Protein AF-A0A7K2XFD5-F1 (afdb_monomer_lite)

Sequence (105 aa):
LATRAWRFGGAAALAVLEEEWEPDAEALARAGARLAEAWEDDERPVLRRAGGARWTAVGAEAQVRLGEDGRWWPYLKSAGRWAPAGPADRDPAAALATALAVDVC

Foldseek 3Di:
DVVVLCVAANPNSVVVVDDDDADDPVVVVVVVVLLVVLDDPVPRFDWDDPHGQKTDGPPAQWIWGQDPVQWIFIWGQDPNDTDGQDDTHNRNNVSRVSNVVSVPD

Radius of gyration: 13.34 Å; chains: 1; bounding box: 35×38×29 Å

Structure (mmCIF, N/CA/C/O backbone):
data_AF-A0A7K2XFD5-F1
#
_entry.id   AF-A0A7K2XFD5-F1
#
loop_
_atom_site.group_PDB
_atom_site.id
_atom_site.type_symbol
_atom_site.label_atom_id
_atom_site.label_alt_id
_atom_site.label_comp_id
_atom_site.label_asym_id
_atom_site.label_entity_id
_atom_site.label_seq_id
_atom_site.pdbx_PDB_ins_code
_atom_site.Cartn_x
_atom_site.Cartn_y
_atom_site.Cartn_z
_atom_site.occupancy
_atom_site.B_iso_or_equiv
_atom_site.auth_seq_id
_atom_site.auth_comp_id
_atom_site.auth_asym_id
_atom_site.auth_atom_id
_atom_site.pdbx_PDB_model_num
ATOM 1 N N . LEU A 1 1 ? -5.850 -14.799 13.463 1.00 49.34 1 LEU A N 1
ATOM 2 C CA . LEU A 1 1 ? -5.238 -13.852 12.496 1.00 49.34 1 LEU A CA 1
ATOM 3 C C . LEU A 1 1 ? -4.633 -14.562 11.280 1.00 49.34 1 LEU A C 1
ATOM 5 O O . LEU A 1 1 ? -4.865 -14.091 10.179 1.00 49.34 1 LEU A O 1
ATOM 9 N N . ALA A 1 2 ? -4.004 -15.736 11.434 1.00 37.88 2 ALA A N 1
ATOM 10 C CA . ALA A 1 2 ? -3.505 -16.551 10.312 1.00 37.88 2 ALA A CA 1
ATOM 11 C C . ALA A 1 2 ? -4.598 -17.121 9.370 1.00 37.88 2 ALA A C 1
ATOM 13 O O . ALA A 1 2 ? -4.365 -17.327 8.185 1.00 37.88 2 ALA A O 1
ATOM 14 N N . THR A 1 3 ? -5.824 -17.336 9.857 1.00 40.94 3 THR A N 1
ATOM 15 C CA . THR A 1 3 ? -6.862 -18.063 9.097 1.00 40.94 3 THR A CA 1
ATOM 16 C C . THR A 1 3 ? -7.574 -17.233 8.018 1.00 40.94 3 THR A C 1
ATOM 18 O O . THR A 1 3 ? -8.088 -17.803 7.060 1.00 40.94 3 THR A O 1
ATOM 21 N N . ARG A 1 4 ? -7.610 -15.892 8.118 1.00 42.47 4 ARG A N 1
ATOM 22 C CA . ARG A 1 4 ? -8.243 -15.046 7.079 1.00 42.47 4 ARG A CA 1
ATOM 23 C C . ARG A 1 4 ? -7.345 -14.844 5.854 1.00 42.47 4 ARG A C 1
ATOM 25 O O . ARG A 1 4 ? -7.869 -14.766 4.750 1.00 42.47 4 ARG A O 1
ATOM 32 N N . ALA A 1 5 ? -6.023 -14.857 6.037 1.00 39.03 5 ALA A N 1
ATOM 33 C CA . ALA A 1 5 ? -5.049 -14.804 4.943 1.00 39.03 5 ALA A CA 1
ATOM 34 C C . ALA A 1 5 ? -5.134 -16.042 4.026 1.00 39.03 5 ALA A C 1
ATOM 36 O O . ALA A 1 5 ? -4.964 -15.946 2.813 1.00 39.03 5 ALA A O 1
ATOM 37 N N . TRP A 1 6 ? -5.501 -17.197 4.591 1.00 46.03 6 TRP A N 1
ATOM 38 C CA . TRP A 1 6 ? -5.611 -18.462 3.860 1.00 46.03 6 TRP A CA 1
ATOM 39 C C . TRP A 1 6 ? -6.760 -18.509 2.844 1.00 46.03 6 TRP A C 1
ATOM 41 O O . TRP A 1 6 ? -6.667 -19.227 1.854 1.00 46.03 6 TRP A O 1
ATOM 51 N N . ARG A 1 7 ? -7.836 -17.735 3.047 1.00 45.91 7 ARG A N 1
ATOM 52 C CA . ARG A 1 7 ? -8.991 -17.754 2.132 1.00 45.91 7 ARG A CA 1
ATOM 53 C C . ARG A 1 7 ? -8.812 -16.921 0.862 1.00 45.91 7 ARG A C 1
ATOM 55 O O . ARG A 1 7 ? -9.600 -17.110 -0.056 1.00 45.91 7 ARG A O 1
ATOM 62 N N . PHE A 1 8 ? -7.801 -16.052 0.787 1.00 43.81 8 PHE A N 1
ATOM 63 C CA . PHE A 1 8 ? -7.636 -15.133 -0.348 1.00 43.81 8 PHE A CA 1
ATOM 64 C C . PHE A 1 8 ? -6.309 -15.242 -1.107 1.00 43.81 8 PHE A C 1
ATOM 66 O O . PHE A 1 8 ? -6.209 -14.634 -2.166 1.00 43.81 8 PHE A O 1
ATOM 73 N N . GLY A 1 9 ? -5.305 -15.998 -0.639 1.00 46.28 9 GLY A N 1
ATOM 74 C CA . GLY A 1 9 ? -3.995 -15.912 -1.303 1.00 46.28 9 GLY A CA 1
ATOM 75 C C . GLY A 1 9 ? -3.027 -17.084 -1.208 1.00 46.28 9 GLY A C 1
ATOM 76 O O . GLY A 1 9 ? -1.901 -16.918 -1.665 1.00 46.28 9 GLY A O 1
ATOM 77 N N . GLY A 1 10 ? -3.411 -18.250 -0.671 1.00 52.44 10 GLY A N 1
ATOM 78 C CA . GLY A 1 10 ? -2.546 -19.443 -0.683 1.00 52.44 10 GLY A CA 1
ATOM 79 C C . GLY A 1 10 ? -1.084 -19.156 -0.287 1.00 52.44 10 GLY A C 1
ATOM 80 O O . GLY A 1 10 ? -0.820 -18.308 0.561 1.00 52.44 10 GLY A O 1
ATOM 81 N N . ALA A 1 11 ? -0.122 -19.830 -0.921 1.00 47.56 11 ALA A N 1
ATOM 82 C CA . ALA A 1 11 ? 1.310 -19.671 -0.634 1.00 47.56 11 ALA A CA 1
ATOM 83 C C . ALA A 1 11 ? 1.860 -18.248 -0.886 1.00 47.56 11 ALA A C 1
ATOM 85 O O . ALA A 1 11 ? 2.810 -17.838 -0.226 1.00 47.56 11 ALA A O 1
ATOM 86 N N . ALA A 1 12 ? 1.234 -17.463 -1.772 1.00 49.34 12 ALA A N 1
ATOM 87 C CA . ALA A 1 12 ? 1.635 -16.079 -2.042 1.00 49.34 12 ALA A CA 1
ATOM 88 C C . ALA A 1 12 ? 1.324 -15.136 -0.865 1.00 49.34 12 ALA A C 1
ATOM 90 O O . ALA A 1 12 ? 2.039 -14.164 -0.641 1.00 49.34 12 ALA A O 1
ATOM 91 N N . ALA A 1 13 ? 0.306 -15.453 -0.059 1.00 41.38 13 ALA A N 1
ATOM 92 C CA . ALA A 1 13 ? -0.002 -14.705 1.159 1.00 41.38 13 ALA A CA 1
ATOM 93 C C . ALA A 1 13 ? 1.019 -14.946 2.289 1.00 41.38 13 ALA A C 1
ATOM 95 O O . ALA A 1 13 ? 1.081 -14.147 3.223 1.00 41.38 13 ALA A O 1
ATOM 96 N N . LEU A 1 14 ? 1.811 -16.025 2.215 1.00 45.84 14 LEU A N 1
ATOM 97 C CA . LEU A 1 14 ? 2.835 -16.346 3.213 1.00 45.84 14 LEU A CA 1
ATOM 98 C C . LEU A 1 14 ? 4.136 -15.561 2.978 1.00 45.84 14 LEU A C 1
ATOM 100 O O . LEU A 1 14 ? 4.744 -15.110 3.940 1.00 45.84 14 LEU A O 1
ATOM 104 N N . ALA A 1 15 ? 4.502 -15.304 1.717 1.00 49.62 15 ALA A N 1
ATOM 105 C CA . ALA A 1 15 ? 5.684 -14.505 1.364 1.00 49.62 15 ALA A CA 1
ATOM 106 C C . ALA A 1 15 ? 5.574 -13.027 1.790 1.00 49.62 15 ALA A C 1
ATOM 108 O O . ALA A 1 15 ? 6.572 -12.334 1.929 1.00 49.62 15 ALA A O 1
ATOM 109 N N . VAL A 1 16 ? 4.355 -12.536 2.037 1.00 49.22 16 VAL A N 1
ATOM 110 C CA . VAL A 1 16 ? 4.108 -11.155 2.491 1.00 49.22 16 VAL A CA 1
ATOM 111 C C . VAL A 1 16 ? 4.167 -11.029 4.025 1.00 49.22 16 VAL A C 1
ATOM 113 O O . VAL A 1 16 ? 4.144 -9.916 4.559 1.00 49.22 16 VAL A O 1
ATOM 116 N N . LEU A 1 17 ? 4.240 -12.148 4.757 1.00 44.75 17 LEU A N 1
ATOM 117 C CA . LEU A 1 17 ? 4.128 -12.174 6.219 1.00 44.75 17 LEU A CA 1
ATOM 118 C C . LEU A 1 17 ? 5.468 -12.297 6.959 1.00 44.75 17 LEU A C 1
ATOM 120 O O . LEU A 1 17 ? 5.506 -11.975 8.144 1.00 44.75 17 LEU A O 1
ATOM 124 N N . GLU A 1 18 ? 6.557 -12.655 6.281 1.00 43.88 18 GLU A N 1
ATOM 125 C CA . GLU A 1 18 ? 7.894 -12.746 6.878 1.00 43.88 18 GLU A CA 1
ATOM 126 C C . GLU A 1 18 ? 8.887 -11.867 6.102 1.00 43.88 18 GLU A C 1
ATOM 128 O O . GLU A 1 18 ? 9.366 -12.218 5.037 1.00 43.88 18 GLU A O 1
ATOM 133 N N . GLU A 1 19 ? 9.106 -10.678 6.669 1.00 46.12 19 GLU A N 1
ATOM 134 C CA . GLU A 1 19 ? 10.326 -9.863 6.611 1.00 46.12 19 GLU A CA 1
ATOM 135 C C . GLU A 1 19 ? 10.913 -9.436 5.242 1.00 46.12 19 GLU A C 1
ATOM 137 O O . GLU A 1 19 ? 11.576 -10.166 4.525 1.00 46.12 19 GLU A O 1
ATOM 142 N N . GLU A 1 20 ? 10.771 -8.126 4.996 1.00 47.31 20 GLU A N 1
ATOM 143 C CA . GLU A 1 20 ? 11.835 -7.278 4.434 1.00 47.31 20 GLU A CA 1
ATOM 144 C C . GLU A 1 20 ? 12.244 -7.492 2.965 1.00 47.31 20 GLU A C 1
ATOM 146 O O . GLU A 1 20 ? 13.406 -7.694 2.635 1.00 47.31 20 GLU A O 1
ATOM 151 N N . TRP A 1 21 ? 11.302 -7.295 2.037 1.00 53.66 21 TRP A N 1
ATOM 152 C CA . TRP A 1 21 ? 11.681 -6.934 0.669 1.00 53.66 21 TRP A CA 1
ATOM 153 C C . TRP A 1 21 ? 12.189 -5.479 0.617 1.00 53.66 21 TRP A C 1
ATOM 155 O O . TRP A 1 21 ? 11.408 -4.525 0.764 1.00 53.66 21 TRP A O 1
ATOM 165 N N . GLU A 1 22 ? 13.499 -5.309 0.422 1.00 55.75 22 GLU A N 1
ATOM 166 C CA . GLU A 1 22 ? 14.143 -4.040 0.067 1.00 55.75 22 GLU A CA 1
ATOM 167 C C . GLU A 1 22 ? 14.237 -3.915 -1.465 1.00 55.75 22 GLU A C 1
ATOM 169 O O . GLU A 1 22 ? 15.149 -4.470 -2.072 1.00 55.75 22 GLU A O 1
ATOM 174 N N . PRO A 1 23 ? 13.303 -3.209 -2.130 1.00 59.72 23 PRO A N 1
ATOM 175 C CA . PRO A 1 23 ? 13.394 -2.975 -3.568 1.00 59.72 23 PRO A CA 1
ATOM 176 C C . PRO A 1 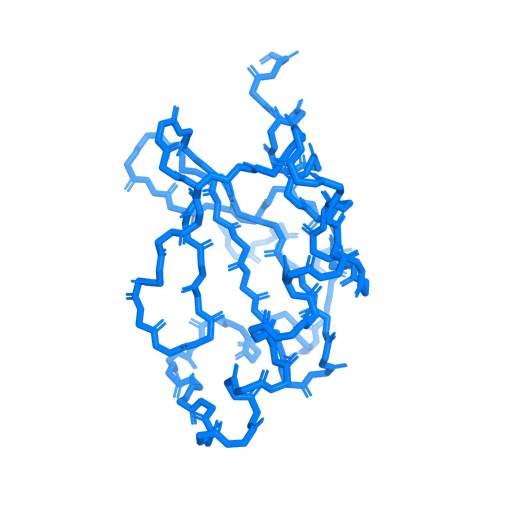23 ? 14.646 -2.168 -3.931 1.00 59.72 23 PRO A C 1
ATOM 178 O O . PRO A 1 23 ? 14.923 -1.136 -3.311 1.00 59.72 23 PRO A O 1
ATOM 181 N N . ASP A 1 24 ? 15.328 -2.572 -5.005 1.00 62.72 24 ASP A N 1
ATOM 182 C CA . ASP A 1 24 ? 16.423 -1.805 -5.602 1.00 62.72 24 ASP A CA 1
ATOM 183 C C . ASP A 1 24 ? 15.979 -0.388 -6.002 1.00 62.72 24 ASP A C 1
ATOM 185 O O . ASP A 1 24 ? 14.804 -0.122 -6.283 1.00 62.72 24 ASP A O 1
ATOM 189 N N . ALA A 1 25 ? 16.937 0.539 -6.093 1.00 64.69 25 ALA A N 1
ATOM 190 C CA . ALA A 1 25 ? 16.677 1.944 -6.420 1.00 64.69 25 ALA A CA 1
ATOM 191 C C . ALA A 1 25 ? 15.870 2.131 -7.721 1.00 64.69 25 ALA A C 1
ATOM 193 O O . ALA A 1 25 ? 15.035 3.030 -7.809 1.00 64.69 25 ALA A O 1
ATOM 194 N N . GLU A 1 26 ? 16.064 1.257 -8.710 1.00 67.25 26 GLU A N 1
ATOM 195 C CA . GLU A 1 26 ? 15.314 1.281 -9.967 1.00 67.25 26 GLU A CA 1
ATOM 196 C C . GLU A 1 26 ? 13.850 0.844 -9.785 1.00 67.25 26 GLU A C 1
ATOM 198 O O . GLU A 1 26 ? 12.936 1.458 -10.339 1.00 67.25 26 GLU A O 1
ATOM 203 N N . ALA A 1 27 ? 13.600 -0.177 -8.960 1.00 68.69 27 ALA A N 1
ATOM 204 C CA . ALA A 1 27 ? 12.248 -0.601 -8.608 1.00 68.69 27 ALA A CA 1
ATOM 205 C C . ALA A 1 27 ? 11.522 0.490 -7.807 1.00 68.69 27 ALA A C 1
ATOM 207 O O . ALA A 1 27 ? 10.344 0.753 -8.051 1.00 68.69 27 ALA A O 1
ATOM 208 N N . LEU A 1 28 ? 12.239 1.188 -6.922 1.00 69.69 28 LEU A N 1
ATOM 209 C CA . LEU A 1 28 ? 11.724 2.355 -6.205 1.00 69.69 28 LEU A CA 1
ATOM 210 C C . LEU A 1 28 ? 11.410 3.528 -7.133 1.00 69.69 28 LEU A C 1
ATOM 212 O O . LEU A 1 28 ? 10.368 4.160 -6.962 1.00 69.69 28 LEU A O 1
ATOM 216 N N . ALA A 1 29 ? 12.267 3.812 -8.115 1.00 73.88 29 ALA A N 1
ATOM 217 C CA . ALA A 1 29 ? 12.029 4.864 -9.099 1.00 73.88 29 ALA A CA 1
ATOM 218 C C . ALA A 1 29 ? 10.791 4.557 -9.955 1.00 73.88 29 ALA A C 1
ATOM 220 O O . ALA A 1 29 ? 9.923 5.418 -10.108 1.00 73.88 29 ALA A O 1
ATOM 221 N N . ARG A 1 30 ? 10.649 3.311 -10.432 1.00 75.81 30 ARG A N 1
ATOM 222 C CA . ARG A 1 30 ? 9.448 2.858 -11.154 1.00 75.81 30 ARG A CA 1
ATOM 223 C C . ARG A 1 30 ? 8.193 2.945 -10.292 1.00 75.81 30 ARG A C 1
ATOM 225 O O . ARG A 1 30 ? 7.163 3.413 -10.765 1.00 75.81 30 ARG A O 1
ATOM 232 N N . ALA A 1 31 ? 8.274 2.533 -9.029 1.00 78.19 31 ALA A N 1
ATOM 233 C CA . ALA A 1 31 ? 7.157 2.642 -8.097 1.00 78.19 31 ALA A CA 1
ATOM 234 C C . ALA A 1 31 ? 6.783 4.109 -7.829 1.00 78.19 31 ALA A C 1
ATOM 236 O O . ALA A 1 31 ? 5.603 4.445 -7.803 1.00 78.19 31 ALA A O 1
ATOM 237 N N . GLY A 1 32 ? 7.775 4.993 -7.688 1.00 77.62 32 GLY A N 1
ATOM 238 C CA . GLY A 1 32 ? 7.572 6.433 -7.541 1.00 77.62 32 GLY A CA 1
ATOM 239 C C . GLY A 1 32 ? 6.897 7.067 -8.758 1.00 77.62 32 GLY A C 1
ATOM 240 O O . GLY A 1 32 ? 5.966 7.849 -8.581 1.00 77.62 32 GLY A O 1
ATOM 241 N N . ALA A 1 33 ? 7.308 6.686 -9.972 1.00 81.56 33 ALA A N 1
ATOM 242 C CA . ALA A 1 33 ? 6.661 7.112 -11.213 1.00 81.56 33 ALA A CA 1
ATOM 243 C C . ALA A 1 33 ? 5.212 6.609 -11.288 1.00 81.56 33 ALA A C 1
ATOM 245 O O . ALA A 1 33 ? 4.297 7.400 -11.488 1.00 81.56 33 ALA A O 1
ATOM 246 N N . ARG A 1 34 ? 4.981 5.323 -10.991 1.00 82.38 34 ARG A N 1
ATOM 247 C CA . ARG A 1 34 ? 3.636 4.730 -10.940 1.00 82.38 34 ARG A CA 1
ATOM 248 C C . ARG A 1 34 ? 2.719 5.454 -9.950 1.00 82.38 34 ARG A C 1
ATOM 250 O O . ARG A 1 34 ? 1.552 5.669 -10.238 1.00 82.38 34 ARG A O 1
ATOM 257 N N . LEU A 1 35 ? 3.253 5.843 -8.792 1.00 81.25 35 LEU A N 1
ATOM 258 C CA . LEU A 1 35 ? 2.534 6.629 -7.788 1.00 81.25 35 LEU A CA 1
ATOM 259 C C . LEU A 1 35 ? 2.290 8.079 -8.209 1.00 81.25 35 LEU A C 1
ATOM 261 O O . LEU A 1 35 ? 1.393 8.710 -7.661 1.00 81.25 35 LEU A O 1
ATOM 265 N N . ALA A 1 36 ? 3.117 8.638 -9.091 1.00 78.50 36 ALA A N 1
ATOM 266 C CA . ALA A 1 36 ? 2.898 9.965 -9.653 1.00 78.50 36 ALA A CA 1
ATOM 267 C C . ALA A 1 36 ? 1.842 9.946 -10.762 1.00 78.50 36 ALA A C 1
ATOM 269 O O . ALA A 1 36 ? 1.092 10.900 -10.877 1.00 78.50 36 ALA A O 1
ATOM 270 N N . GLU A 1 37 ? 1.752 8.854 -11.519 1.00 83.25 37 GLU A N 1
ATOM 271 C CA . GLU A 1 37 ? 0.767 8.669 -12.593 1.00 83.25 37 GLU A CA 1
ATOM 272 C C . GLU A 1 37 ? -0.624 8.255 -12.098 1.00 83.25 37 GLU A C 1
ATOM 274 O O . GLU A 1 37 ? -1.592 8.345 -12.845 1.00 83.25 37 GLU A O 1
ATOM 279 N N . ALA A 1 38 ? -0.732 7.746 -10.871 1.00 82.06 38 ALA A N 1
ATOM 280 C CA . ALA A 1 38 ? -1.976 7.162 -10.376 1.00 82.06 38 ALA A CA 1
ATOM 281 C C . ALA A 1 38 ? -3.036 8.186 -9.939 1.00 82.06 38 ALA A C 1
ATOM 283 O O . ALA A 1 38 ? -4.188 7.813 -9.744 1.00 82.06 38 ALA A O 1
ATOM 284 N N . TRP A 1 39 ? -2.666 9.458 -9.789 1.00 81.94 39 TRP A N 1
ATOM 285 C CA . TRP A 1 39 ? -3.596 10.542 -9.474 1.00 81.94 39 TRP A CA 1
ATOM 286 C C . TRP A 1 39 ? -3.289 11.754 -10.345 1.00 81.94 39 TRP A C 1
ATOM 288 O O . TRP A 1 39 ? -2.120 12.042 -10.603 1.00 81.94 39 TRP A O 1
ATOM 298 N N . GLU A 1 40 ? -4.326 12.494 -10.733 1.00 71.00 40 GLU A N 1
ATOM 299 C CA . GLU A 1 40 ? -4.156 13.871 -11.196 1.00 71.00 40 GLU A CA 1
ATOM 300 C C . GLU A 1 40 ? -3.723 14.754 -10.008 1.00 71.00 40 GLU A C 1
ATOM 302 O O . GLU A 1 40 ? -4.054 14.460 -8.854 1.00 71.00 40 GLU A O 1
ATOM 307 N N . ASP A 1 41 ? -2.939 15.808 -10.264 1.00 63.12 41 ASP A N 1
ATOM 308 C CA . ASP A 1 41 ? -2.234 16.571 -9.217 1.00 63.12 41 ASP A CA 1
ATOM 309 C C . ASP A 1 41 ? -3.162 17.134 -8.117 1.00 63.12 41 ASP A C 1
ATOM 311 O O . ASP A 1 41 ? -2.739 17.246 -6.965 1.00 63.12 41 ASP A O 1
ATOM 315 N N . ASP A 1 42 ? -4.428 17.420 -8.436 1.00 62.94 42 ASP A N 1
ATOM 316 C CA . ASP A 1 42 ? -5.429 17.944 -7.492 1.00 62.94 42 ASP A CA 1
ATOM 317 C C . ASP A 1 42 ? -6.090 16.873 -6.596 1.00 62.94 42 ASP A C 1
ATOM 319 O O . ASP A 1 42 ? -6.643 17.203 -5.546 1.00 62.94 42 ASP A O 1
ATOM 323 N N . GLU A 1 43 ? -6.011 15.585 -6.948 1.00 68.12 43 GLU A N 1
ATOM 324 C CA . GLU A 1 43 ? -6.622 14.481 -6.182 1.00 68.12 43 GLU A CA 1
ATOM 325 C C . GLU A 1 43 ? -5.588 13.622 -5.442 1.00 68.12 43 GLU A C 1
ATOM 327 O O . GLU A 1 43 ? -5.933 12.664 -4.740 1.00 68.12 43 GLU A O 1
ATOM 332 N N . ARG A 1 44 ? -4.300 13.951 -5.585 1.00 70.69 44 ARG A N 1
ATOM 333 C CA . ARG A 1 44 ? -3.211 13.120 -5.086 1.00 70.69 44 ARG A CA 1
ATOM 334 C C . ARG A 1 44 ? -3.059 13.217 -3.563 1.00 70.69 44 ARG A C 1
ATOM 336 O O . ARG A 1 44 ? -2.666 14.263 -3.039 1.00 70.69 44 ARG A O 1
ATOM 343 N N . PRO A 1 45 ? -3.234 12.109 -2.821 1.00 77.38 45 PRO A N 1
ATOM 344 C CA . PRO A 1 45 ? -2.921 12.091 -1.405 1.00 77.38 45 PRO A CA 1
ATOM 345 C C . PRO A 1 45 ? -1.409 12.197 -1.192 1.00 77.38 45 PRO A C 1
ATOM 347 O O . PRO A 1 45 ? -0.598 11.625 -1.927 1.00 77.38 45 PRO A O 1
ATOM 350 N N . VAL A 1 46 ? -1.011 12.895 -0.130 1.00 81.88 46 VAL A N 1
ATOM 351 C CA . VAL A 1 46 ? 0.401 12.994 0.249 1.00 81.88 46 VAL A CA 1
ATOM 352 C C . VAL A 1 46 ? 0.861 11.633 0.766 1.00 81.88 46 VAL A C 1
ATOM 354 O O . VAL A 1 46 ? 0.470 11.205 1.848 1.00 81.88 46 VAL A O 1
ATOM 357 N N . LEU A 1 47 ? 1.712 10.943 0.008 1.00 84.19 47 LEU A N 1
ATOM 358 C CA . LEU A 1 47 ? 2.251 9.639 0.389 1.00 84.19 47 LEU A CA 1
ATOM 359 C C . LEU A 1 47 ? 3.661 9.783 0.960 1.00 84.19 47 LEU A C 1
ATOM 361 O O . LEU A 1 47 ? 4.595 10.200 0.275 1.00 84.19 47 LEU A O 1
ATOM 365 N N . ARG A 1 48 ? 3.839 9.376 2.217 1.00 82.81 48 ARG A N 1
ATOM 366 C CA . ARG A 1 48 ? 5.149 9.291 2.862 1.00 82.81 48 ARG A CA 1
ATOM 367 C C . ARG A 1 48 ? 5.679 7.869 2.774 1.00 82.81 48 ARG A C 1
ATOM 369 O O . ARG A 1 48 ? 5.053 6.923 3.252 1.00 82.81 48 ARG A O 1
ATOM 376 N N . ARG A 1 49 ? 6.881 7.719 2.221 1.00 80.38 49 ARG A N 1
ATOM 377 C CA . ARG A 1 49 ? 7.587 6.437 2.227 1.00 80.38 49 ARG A CA 1
ATOM 378 C C . ARG A 1 49 ? 7.956 6.058 3.665 1.00 80.38 49 ARG A C 1
ATOM 380 O O . ARG A 1 49 ? 8.582 6.846 4.372 1.00 80.38 49 ARG A O 1
ATOM 387 N N . ALA A 1 50 ? 7.565 4.857 4.081 1.00 72.50 50 ALA A N 1
ATOM 388 C CA . ALA A 1 50 ? 7.784 4.340 5.436 1.00 72.50 50 ALA A CA 1
ATOM 389 C C . ALA A 1 50 ? 8.959 3.340 5.527 1.00 72.50 50 ALA A C 1
ATOM 391 O O . ALA A 1 50 ? 9.176 2.751 6.580 1.00 72.50 50 ALA A O 1
ATOM 392 N N . GLY A 1 51 ? 9.707 3.155 4.432 1.00 69.19 51 GLY A N 1
ATOM 393 C CA . GLY A 1 51 ? 10.807 2.189 4.304 1.00 69.19 51 GLY A CA 1
ATOM 394 C C . GLY A 1 51 ? 10.458 1.028 3.366 1.00 69.19 51 GLY A C 1
ATOM 395 O O . GLY A 1 51 ? 9.286 0.673 3.224 1.00 69.19 51 GLY A O 1
ATOM 396 N N . GLY A 1 52 ? 11.467 0.474 2.685 1.00 75.50 52 GLY A N 1
ATOM 397 C CA . GLY A 1 52 ? 11.288 -0.577 1.677 1.00 75.50 52 GLY A CA 1
ATOM 398 C C . GLY A 1 52 ? 10.281 -0.181 0.589 1.00 75.50 52 GLY A C 1
ATOM 399 O O . GLY A 1 52 ? 10.308 0.953 0.092 1.00 75.50 52 GLY A O 1
ATOM 400 N N . ALA A 1 53 ? 9.379 -1.108 0.275 1.00 82.19 53 ALA A N 1
ATOM 401 C CA . ALA A 1 53 ? 8.280 -0.983 -0.679 1.00 82.19 53 ALA A CA 1
ATOM 402 C C . ALA A 1 53 ? 6.948 -0.517 -0.048 1.00 82.19 53 ALA A C 1
ATOM 404 O O . ALA A 1 53 ? 5.877 -1.016 -0.398 1.00 82.19 53 ALA A O 1
ATOM 405 N N . ARG A 1 54 ? 6.990 0.392 0.937 1.00 84.62 54 ARG A N 1
ATOM 406 C CA . ARG A 1 54 ? 5.806 0.813 1.712 1.00 84.62 54 ARG A CA 1
ATOM 407 C C . ARG A 1 54 ? 5.582 2.323 1.631 1.00 84.62 54 ARG A C 1
ATOM 409 O O . ARG A 1 54 ? 6.489 3.108 1.928 1.00 84.62 54 ARG A O 1
ATOM 416 N N . TRP A 1 55 ? 4.350 2.723 1.322 1.00 89.38 55 TRP A N 1
ATOM 417 C CA . TRP A 1 55 ? 3.920 4.121 1.232 1.00 89.38 55 TRP A CA 1
ATOM 418 C C . TRP A 1 55 ? 2.666 4.351 2.066 1.00 89.38 55 TRP A C 1
ATOM 420 O O . TRP A 1 55 ? 1.638 3.719 1.847 1.00 89.38 55 TRP A O 1
ATOM 430 N N . THR A 1 56 ? 2.754 5.258 3.031 1.00 89.00 56 THR A N 1
ATOM 431 C CA . THR A 1 56 ? 1.657 5.603 3.939 1.00 89.00 56 THR A CA 1
ATOM 432 C C . THR A 1 56 ? 1.017 6.914 3.503 1.00 89.00 56 THR A C 1
ATOM 434 O O . THR A 1 56 ? 1.734 7.889 3.278 1.00 89.00 56 THR A O 1
ATOM 437 N N . ALA A 1 57 ? -0.311 6.961 3.432 1.00 88.38 57 ALA A N 1
ATOM 438 C CA . ALA A 1 57 ? -1.048 8.201 3.221 1.00 88.38 57 ALA A CA 1
ATOM 439 C C . ALA A 1 57 ? -0.954 9.087 4.467 1.00 88.38 57 ALA A C 1
ATOM 441 O O . ALA A 1 57 ? -1.289 8.683 5.577 1.00 88.38 57 ALA A O 1
ATOM 442 N N . VAL A 1 58 ? -0.444 10.301 4.300 1.00 84.25 58 VAL A N 1
ATOM 443 C CA . VAL A 1 58 ? -0.364 11.296 5.368 1.00 84.25 58 VAL A CA 1
ATOM 444 C C . VAL A 1 58 ? -1.765 11.846 5.610 1.00 84.25 58 VAL A C 1
ATOM 446 O O . VAL A 1 58 ? -2.435 12.270 4.677 1.00 84.25 58 VAL A O 1
ATOM 449 N N . GLY A 1 59 ? -2.202 11.840 6.870 1.00 82.38 59 GLY A N 1
ATOM 450 C CA . GLY A 1 59 ? -3.547 12.281 7.249 1.00 82.38 59 GLY A CA 1
ATOM 451 C C . GLY A 1 59 ? -4.621 11.194 7.157 1.00 82.38 59 GLY A C 1
ATOM 452 O O . GLY A 1 59 ? -5.755 11.456 7.538 1.00 82.38 59 GLY A O 1
ATOM 453 N N . ALA A 1 60 ? -4.265 9.979 6.732 1.00 82.12 60 ALA A N 1
ATOM 454 C CA . ALA A 1 60 ? -5.147 8.819 6.769 1.00 82.12 60 ALA A CA 1
ATOM 455 C C . ALA A 1 60 ? -4.454 7.626 7.437 1.00 82.12 60 ALA A C 1
ATOM 457 O O . ALA A 1 60 ? -3.235 7.469 7.377 1.00 82.12 60 ALA A O 1
ATOM 458 N N . GLU A 1 61 ? -5.231 6.731 8.038 1.00 87.19 61 GLU A N 1
ATOM 459 C CA . GLU A 1 61 ? -4.721 5.477 8.599 1.00 87.19 61 GLU A CA 1
ATOM 460 C C . GLU A 1 61 ? -4.506 4.398 7.516 1.00 87.19 61 GLU A C 1
ATOM 462 O O . GLU A 1 61 ? -4.606 3.208 7.789 1.00 87.19 61 GLU A O 1
ATOM 467 N N . ALA A 1 62 ? -4.165 4.794 6.284 1.00 88.56 62 ALA A N 1
ATOM 468 C CA . ALA A 1 62 ? -4.034 3.914 5.122 1.00 88.56 62 ALA A CA 1
ATOM 469 C C . ALA A 1 62 ? -2.593 3.844 4.583 1.00 88.56 62 ALA A C 1
ATOM 471 O O . ALA A 1 62 ? -1.833 4.816 4.597 1.00 88.56 62 ALA A O 1
ATOM 472 N N . GLN A 1 63 ? -2.206 2.671 4.091 1.00 89.50 63 GLN A N 1
ATOM 473 C CA . GLN A 1 63 ? -0.888 2.375 3.538 1.00 89.50 63 GLN A CA 1
ATOM 474 C C . GLN A 1 63 ? -1.033 1.458 2.327 1.00 89.50 63 GLN A C 1
ATOM 476 O O . GLN A 1 63 ? -1.805 0.508 2.350 1.00 89.50 63 GLN A O 1
ATOM 481 N N . VAL A 1 64 ? -0.239 1.696 1.290 1.00 89.81 64 VAL A N 1
ATOM 482 C CA . VAL A 1 64 ? -0.079 0.775 0.164 1.00 89.81 64 VAL A CA 1
ATOM 483 C C . VAL A 1 6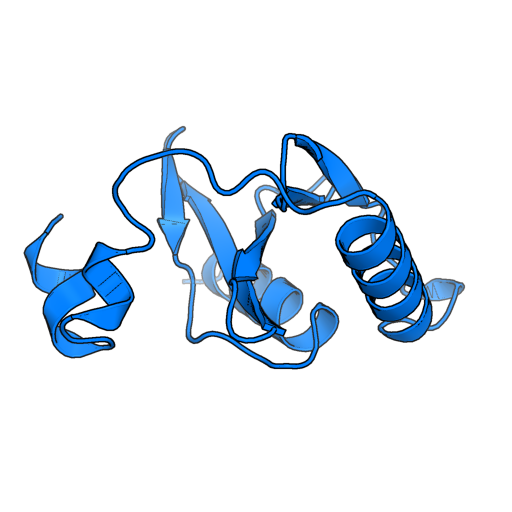4 ? 1.322 0.178 0.173 1.00 89.81 64 VAL A C 1
ATOM 485 O O . VAL A 1 64 ? 2.306 0.843 0.520 1.00 89.81 64 VAL A O 1
ATOM 488 N N . ARG A 1 65 ? 1.419 -1.105 -0.170 1.00 89.69 65 ARG A N 1
ATOM 489 C CA . ARG A 1 65 ? 2.692 -1.830 -0.249 1.00 89.69 65 ARG A CA 1
ATOM 490 C C . ARG A 1 65 ? 2.858 -2.436 -1.628 1.00 89.69 65 ARG A C 1
ATOM 492 O O . ARG A 1 65 ? 1.946 -3.105 -2.095 1.00 89.69 65 ARG A O 1
ATOM 499 N N . LEU A 1 66 ? 4.005 -2.225 -2.257 1.00 85.56 66 LEU A N 1
ATOM 500 C CA . LEU A 1 66 ? 4.324 -2.880 -3.521 1.00 85.56 66 LEU A CA 1
ATOM 501 C C . LEU A 1 66 ? 4.852 -4.290 -3.227 1.00 85.56 66 LEU A C 1
ATOM 503 O O . LEU A 1 66 ? 5.795 -4.450 -2.453 1.00 85.56 66 LEU A O 1
ATOM 507 N N . GLY A 1 67 ? 4.216 -5.295 -3.818 1.00 82.50 67 GLY A N 1
ATOM 508 C CA . GLY A 1 67 ? 4.703 -6.667 -3.853 1.00 82.50 67 GLY A CA 1
ATO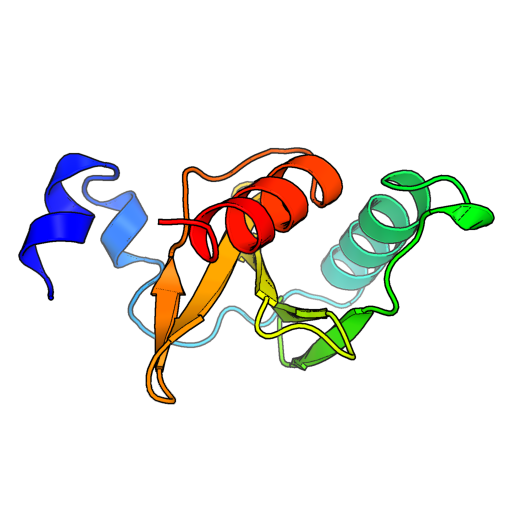M 509 C C . GLY A 1 67 ? 5.698 -6.879 -4.992 1.00 82.50 67 GLY A C 1
ATOM 510 O O . GLY A 1 67 ? 5.730 -6.124 -5.966 1.00 82.50 67 GLY A O 1
ATOM 511 N N . GLU A 1 68 ? 6.488 -7.944 -4.891 1.00 75.38 68 GLU A N 1
ATOM 512 C CA . GLU A 1 68 ? 7.438 -8.364 -5.934 1.00 75.38 68 GLU A CA 1
ATOM 513 C C . GLU A 1 68 ? 6.752 -8.686 -7.272 1.00 75.38 68 GLU A C 1
ATOM 515 O O . GLU A 1 68 ? 7.358 -8.598 -8.337 1.00 75.38 68 GLU A O 1
ATOM 520 N N . ASP A 1 69 ? 5.458 -9.004 -7.228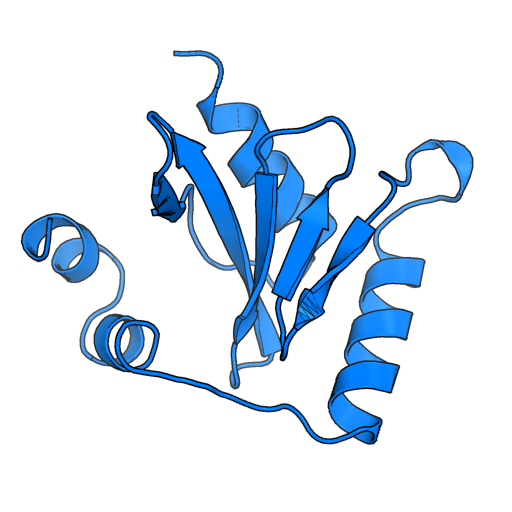 1.00 77.00 69 ASP A N 1
ATOM 521 C CA . ASP A 1 69 ? 4.598 -9.228 -8.389 1.00 77.00 69 ASP A CA 1
ATOM 522 C C . ASP A 1 69 ? 4.176 -7.933 -9.108 1.00 77.00 69 ASP A C 1
ATOM 524 O O . ASP A 1 69 ? 3.424 -7.977 -10.088 1.00 77.00 69 ASP A O 1
ATOM 528 N N . GLY A 1 70 ? 4.635 -6.775 -8.624 1.00 79.50 70 GLY A N 1
ATOM 529 C CA . GLY A 1 70 ? 4.268 -5.463 -9.144 1.00 79.50 70 GLY A CA 1
ATOM 530 C C . GLY A 1 70 ? 2.852 -5.030 -8.762 1.00 79.50 70 GLY A C 1
ATOM 531 O O . GLY A 1 70 ? 2.333 -4.078 -9.354 1.00 79.50 70 GLY A O 1
ATOM 532 N N . ARG A 1 71 ? 2.205 -5.720 -7.813 1.00 86.38 71 ARG A N 1
ATOM 533 C CA . ARG A 1 71 ? 0.880 -5.349 -7.306 1.00 86.38 71 ARG A CA 1
ATOM 534 C C . ARG A 1 71 ? 0.977 -4.540 -6.022 1.00 86.38 71 ARG A C 1
ATOM 536 O O . ARG A 1 71 ? 1.880 -4.701 -5.209 1.00 86.38 71 ARG A O 1
ATOM 543 N N . TRP A 1 72 ? -0.006 -3.682 -5.833 1.00 89.31 72 TRP A N 1
ATOM 544 C CA . TRP A 1 72 ? -0.191 -2.800 -4.702 1.00 89.31 72 TRP A CA 1
ATOM 545 C C . TRP A 1 72 ? -1.194 -3.401 -3.736 1.00 89.31 72 TRP A C 1
ATOM 547 O O . TRP A 1 72 ? -2.372 -3.568 -4.043 1.00 89.31 72 TRP A O 1
ATOM 557 N N . TRP A 1 73 ? -0.709 -3.714 -2.547 1.00 88.50 73 TRP A N 1
ATOM 558 C CA . TRP A 1 73 ? -1.497 -4.262 -1.464 1.00 88.50 73 TRP A CA 1
ATOM 559 C C . TRP A 1 73 ? -2.019 -3.143 -0.567 1.00 88.50 73 TRP A C 1
ATOM 561 O O . TRP A 1 73 ? -1.210 -2.379 -0.025 1.00 88.50 73 TRP A O 1
ATOM 571 N N . PRO A 1 74 ? -3.341 -3.054 -0.372 1.00 91.44 74 PRO A N 1
ATOM 572 C CA . PRO A 1 74 ? -3.940 -2.066 0.505 1.00 91.44 74 PRO A CA 1
ATOM 573 C C . PRO A 1 74 ? -3.896 -2.515 1.963 1.00 91.44 74 PRO A C 1
ATOM 575 O O . PRO A 1 74 ? -4.275 -3.638 2.301 1.00 91.44 74 PRO A O 1
ATOM 578 N N . TYR A 1 75 ? -3.4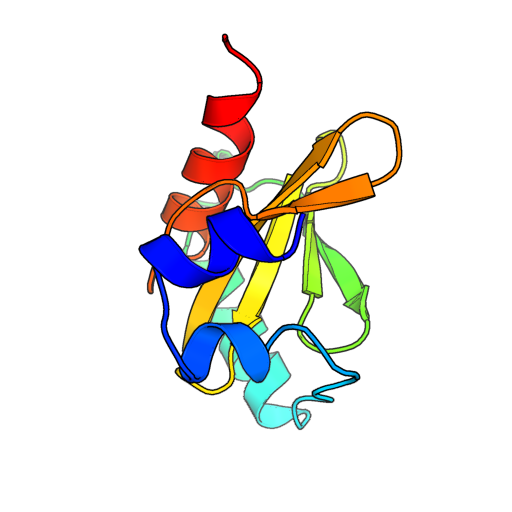64 -1.622 2.843 1.00 88.25 75 TYR A N 1
ATOM 579 C CA . TYR A 1 75 ? -3.410 -1.818 4.286 1.00 88.25 75 TYR A CA 1
ATOM 580 C C . TYR A 1 75 ? -4.089 -0.655 5.002 1.00 88.25 75 TYR A C 1
ATOM 582 O O . TYR A 1 75 ? -3.874 0.506 4.663 1.00 88.25 75 TYR A O 1
ATOM 590 N N . LEU A 1 76 ? -4.851 -0.974 6.042 1.00 89.06 76 LEU A N 1
ATOM 591 C CA . LEU A 1 76 ? -5.444 -0.007 6.959 1.00 89.06 76 LEU A CA 1
ATOM 592 C C . LEU A 1 76 ? -4.900 -0.270 8.363 1.00 89.06 76 LEU A C 1
ATOM 594 O O . LEU A 1 76 ? -4.718 -1.423 8.775 1.00 89.06 76 LEU A O 1
ATOM 598 N N . LYS A 1 77 ? -4.599 0.793 9.097 1.00 84.00 77 LYS A N 1
ATOM 599 C CA . LYS A 1 77 ? -4.222 0.720 10.499 1.00 84.00 77 LYS A CA 1
ATOM 600 C C . LYS A 1 77 ? -5.497 0.749 11.326 1.00 84.00 77 LYS A C 1
ATOM 602 O O . LYS A 1 77 ? -6.200 1.741 11.350 1.00 84.00 77 LYS A O 1
ATOM 607 N N . SER A 1 78 ? -5.771 -0.347 12.022 1.00 79.31 78 SER A N 1
ATOM 608 C CA . SER A 1 78 ? -6.889 -0.458 12.957 1.00 79.31 78 SER A CA 1
ATOM 609 C C . SER A 1 78 ? -6.356 -0.900 14.314 1.00 79.31 78 SER A C 1
ATOM 611 O O . SER A 1 78 ? -5.523 -1.809 14.402 1.00 79.31 78 SER A O 1
ATOM 613 N N . ALA A 1 79 ? -6.770 -0.214 15.383 1.00 77.75 79 ALA A N 1
ATOM 614 C CA . ALA A 1 79 ? -6.317 -0.471 16.755 1.00 77.75 79 ALA A CA 1
ATOM 615 C C . ALA A 1 79 ? -4.777 -0.558 16.896 1.00 77.75 79 ALA A C 1
ATOM 617 O O . ALA A 1 79 ? -4.235 -1.421 17.590 1.00 77.75 79 ALA A O 1
ATOM 618 N N . GLY A 1 80 ? -4.049 0.315 16.190 1.00 80.00 80 GLY A N 1
ATOM 619 C CA . GLY A 1 80 ? -2.583 0.361 16.230 1.00 80.00 80 GLY A CA 1
ATOM 620 C C . GLY A 1 80 ? -1.868 -0.714 15.402 1.00 80.00 80 GLY A C 1
ATOM 621 O O . GLY A 1 80 ? -0.638 -0.757 15.417 1.00 80.00 80 GLY A O 1
ATOM 622 N N . ARG A 1 81 ? -2.594 -1.559 14.660 1.00 81.38 81 ARG A N 1
ATOM 623 C CA . ARG A 1 81 ? -2.028 -2.635 13.832 1.00 81.38 81 ARG A CA 1
ATOM 624 C C . ARG A 1 81 ? -2.409 -2.459 12.367 1.00 81.38 81 ARG A C 1
ATOM 626 O O . ARG A 1 81 ? -3.552 -2.162 12.054 1.00 81.38 81 ARG A O 1
ATOM 633 N N . TRP A 1 82 ? -1.453 -2.685 11.470 1.00 84.88 82 TRP A N 1
ATOM 634 C CA . TRP A 1 82 ? -1.705 -2.705 10.029 1.00 84.88 82 TRP A CA 1
ATOM 635 C C . TRP A 1 82 ? -2.318 -4.043 9.623 1.00 84.88 82 TRP A C 1
ATOM 637 O O . TRP A 1 82 ? -1.705 -5.091 9.840 1.00 84.88 82 TRP A O 1
ATOM 647 N N . ALA A 1 83 ? -3.499 -4.006 9.018 1.00 82.38 83 ALA A N 1
ATOM 648 C CA . ALA A 1 83 ? -4.174 -5.167 8.459 1.00 82.38 83 ALA A CA 1
ATOM 649 C C . ALA A 1 83 ? -4.407 -4.963 6.954 1.00 82.38 83 ALA A C 1
ATOM 651 O O . ALA A 1 83 ? -4.678 -3.835 6.538 1.00 82.38 83 ALA A O 1
ATOM 652 N N . PRO A 1 84 ? -4.296 -6.021 6.131 1.00 85.94 84 PRO A N 1
ATOM 653 C CA . PRO A 1 84 ? -4.664 -5.934 4.727 1.00 85.94 84 PRO A CA 1
ATOM 654 C C . PRO A 1 84 ? -6.154 -5.604 4.622 1.00 85.94 84 PRO A C 1
ATOM 656 O O . PRO A 1 84 ? -6.992 -6.258 5.248 1.00 85.94 84 PRO A O 1
ATOM 659 N N . ALA A 1 85 ? -6.458 -4.569 3.853 1.00 83.75 85 ALA A N 1
ATOM 660 C CA . ALA A 1 85 ? -7.785 -3.979 3.750 1.00 83.75 85 ALA A CA 1
ATOM 661 C C . ALA A 1 85 ? -8.561 -4.492 2.520 1.00 83.75 85 ALA A C 1
ATOM 663 O O . ALA A 1 85 ? -9.768 -4.317 2.418 1.00 83.75 85 ALA A O 1
ATOM 664 N N . GLY A 1 86 ? -7.892 -5.183 1.596 1.00 83.88 86 GLY A N 1
ATOM 665 C CA . GLY A 1 86 ? -8.510 -5.667 0.366 1.00 83.88 86 GLY A CA 1
ATOM 666 C C . GLY A 1 86 ? -7.547 -6.433 -0.542 1.00 83.88 86 GLY A C 1
ATOM 667 O O . GLY A 1 86 ? -6.412 -6.714 -0.139 1.00 83.88 86 GLY A O 1
ATOM 668 N N . PRO A 1 87 ? -8.003 -6.812 -1.750 1.00 84.06 87 PRO A N 1
ATOM 669 C CA . PRO A 1 87 ? -7.167 -7.480 -2.740 1.00 84.06 87 PRO A CA 1
ATOM 670 C C . PRO A 1 87 ? -6.064 -6.554 -3.267 1.00 84.06 87 PRO A C 1
ATOM 672 O O . PRO A 1 87 ? -6.184 -5.332 -3.223 1.00 84.06 87 PRO A O 1
ATOM 675 N N . ALA A 1 88 ? -4.996 -7.152 -3.793 1.00 85.06 88 ALA A N 1
ATOM 676 C CA . ALA A 1 88 ? -3.929 -6.411 -4.450 1.00 85.06 88 ALA A CA 1
ATOM 677 C C . ALA A 1 88 ? -4.359 -5.920 -5.835 1.00 85.06 88 ALA A C 1
ATOM 679 O O . ALA A 1 88 ? -4.841 -6.713 -6.653 1.00 85.06 88 ALA A O 1
ATOM 680 N N . ASP A 1 89 ? -4.094 -4.653 -6.128 1.00 86.88 89 ASP A N 1
ATOM 681 C CA . ASP A 1 89 ? -4.391 -4.035 -7.420 1.00 86.88 89 ASP A CA 1
ATOM 682 C C . ASP A 1 89 ? -3.103 -3.673 -8.175 1.00 86.88 89 ASP A C 1
ATOM 684 O O . ASP A 1 89 ? -2.031 -3.573 -7.593 1.00 86.88 89 ASP A O 1
ATOM 688 N N . ARG A 1 90 ? -3.158 -3.503 -9.493 1.00 86.25 90 ARG A N 1
ATOM 689 C CA . ARG A 1 90 ? -2.037 -2.950 -10.274 1.00 86.25 90 ARG A CA 1
ATOM 690 C C . ARG A 1 90 ? -1.990 -1.425 -10.219 1.00 86.25 90 ARG A C 1
ATOM 692 O O . ARG A 1 90 ? -0.955 -0.842 -10.558 1.00 86.25 90 ARG A O 1
ATOM 699 N N . ASP A 1 91 ? -3.099 -0.803 -9.842 1.00 86.31 91 ASP A N 1
ATOM 700 C CA . ASP A 1 91 ? -3.211 0.631 -9.640 1.00 86.31 91 ASP A CA 1
ATOM 701 C C . ASP A 1 91 ? -3.094 0.972 -8.140 1.00 86.31 91 ASP A C 1
ATOM 703 O O . ASP A 1 91 ? -3.920 0.525 -7.334 1.00 86.31 91 ASP A O 1
ATOM 707 N N . PRO A 1 92 ? -2.075 1.751 -7.727 1.00 87.62 92 PRO A N 1
ATOM 708 C CA . PRO A 1 92 ? -1.952 2.164 -6.336 1.00 87.62 92 PRO A CA 1
ATOM 709 C C . PRO A 1 92 ? -3.103 3.062 -5.866 1.00 87.62 92 PRO A C 1
ATOM 711 O O . PRO A 1 92 ? -3.396 3.044 -4.668 1.00 87.62 92 PRO A O 1
ATOM 714 N N . ALA A 1 93 ? -3.769 3.808 -6.756 1.00 86.88 93 ALA A N 1
ATOM 715 C CA . ALA A 1 93 ? -4.931 4.615 -6.395 1.00 86.88 93 ALA A CA 1
ATOM 716 C C . ALA A 1 93 ? -6.133 3.744 -6.042 1.00 86.88 93 ALA A C 1
ATOM 718 O O . ALA A 1 93 ? -6.713 3.911 -4.968 1.00 86.88 93 ALA A O 1
ATOM 719 N N . ALA A 1 94 ? -6.436 2.750 -6.878 1.00 87.38 94 ALA A N 1
ATOM 720 C CA . ALA A 1 94 ? -7.486 1.771 -6.604 1.00 87.38 94 ALA A CA 1
ATOM 721 C C . ALA A 1 94 ? -7.214 0.976 -5.315 1.00 87.38 94 ALA A C 1
ATOM 723 O O . ALA A 1 94 ? -8.115 0.782 -4.489 1.00 87.38 94 ALA A O 1
ATOM 724 N N . ALA A 1 95 ? -5.959 0.568 -5.092 1.00 89.62 95 ALA A N 1
ATOM 725 C CA . ALA A 1 95 ? -5.563 -0.081 -3.847 1.00 89.62 95 ALA A CA 1
ATOM 726 C C . ALA A 1 95 ? -5.787 0.855 -2.643 1.00 89.62 95 ALA A C 1
ATOM 728 O O . ALA A 1 95 ? -6.468 0.487 -1.685 1.00 89.62 95 ALA A O 1
ATOM 729 N N . LEU A 1 96 ? -5.284 2.091 -2.683 1.00 86.81 96 LEU A N 1
ATOM 730 C CA . LEU A 1 96 ? -5.447 3.020 -1.563 1.00 86.81 96 LEU A CA 1
ATOM 731 C C . LEU A 1 96 ? -6.923 3.349 -1.293 1.00 86.81 96 LEU A C 1
ATOM 733 O O . LEU A 1 96 ? -7.336 3.345 -0.134 1.00 86.81 96 LEU A O 1
ATOM 737 N N . ALA A 1 97 ? -7.725 3.567 -2.336 1.00 86.69 97 ALA A N 1
ATOM 738 C CA . ALA A 1 97 ? -9.165 3.779 -2.213 1.00 86.69 97 ALA A CA 1
ATOM 739 C C . ALA A 1 97 ? -9.851 2.584 -1.540 1.00 86.69 97 ALA A C 1
ATOM 741 O O . ALA A 1 97 ? -10.686 2.769 -0.657 1.00 86.69 97 ALA A O 1
ATOM 742 N N . THR A 1 98 ? -9.435 1.360 -1.882 1.00 86.00 98 THR A N 1
ATOM 743 C CA . THR A 1 98 ? -9.914 0.146 -1.212 1.00 86.00 98 THR A CA 1
ATOM 744 C C . THR A 1 98 ? -9.589 0.173 0.278 1.00 86.00 98 THR A C 1
ATOM 746 O O . THR A 1 98 ? -10.467 -0.137 1.070 1.00 86.00 98 THR A O 1
ATOM 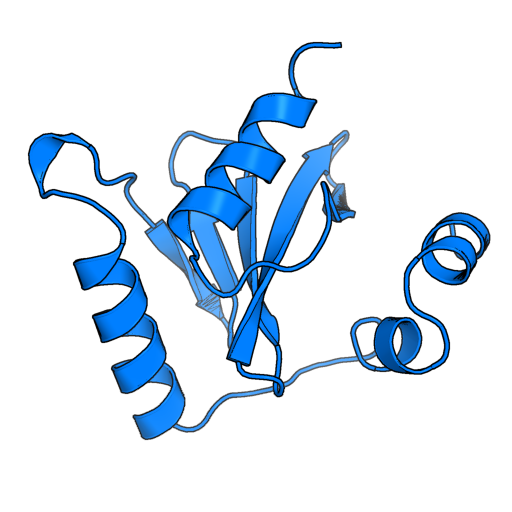749 N N . ALA A 1 99 ? -8.377 0.581 0.680 1.00 85.56 99 ALA A N 1
ATOM 750 C CA . ALA A 1 99 ? -8.025 0.707 2.098 1.00 85.56 99 ALA A CA 1
ATOM 751 C C . ALA A 1 99 ? -8.867 1.759 2.831 1.00 85.56 99 ALA A C 1
ATOM 753 O O . ALA A 1 99 ? -9.301 1.514 3.954 1.00 85.56 99 ALA A O 1
ATOM 754 N N . LEU A 1 100 ? -9.106 2.907 2.196 1.00 82.31 100 LEU A N 1
ATOM 755 C CA . LEU A 1 100 ? -9.887 4.007 2.765 1.00 82.31 100 LEU A CA 1
ATOM 756 C C . LEU A 1 100 ? -11.384 3.678 2.864 1.00 82.31 100 LEU A C 1
ATOM 758 O O . LEU A 1 100 ? -12.053 4.137 3.784 1.00 82.31 100 LEU A O 1
ATOM 762 N N . ALA A 1 101 ? -11.907 2.850 1.959 1.00 78.50 101 ALA A N 1
ATOM 763 C CA . ALA A 1 101 ? -13.309 2.441 1.966 1.00 78.50 101 ALA A CA 1
ATOM 764 C C . ALA A 1 101 ? -13.671 1.502 3.134 1.00 78.50 101 ALA A C 1
ATOM 766 O O . ALA A 1 101 ? -14.847 1.377 3.470 1.00 78.50 101 ALA A O 1
ATOM 767 N N . VAL A 1 102 ? -12.690 0.842 3.765 1.00 62.50 102 VAL A N 1
ATOM 768 C CA . VAL A 1 102 ? -12.943 -0.135 4.846 1.00 62.50 102 VAL A CA 1
ATOM 769 C C . VAL A 1 102 ? -13.199 0.527 6.206 1.00 62.50 102 VAL A C 1
ATOM 771 O O . VAL A 1 102 ? -13.643 -0.153 7.125 1.00 62.50 102 VAL A O 1
ATOM 774 N N . ASP A 1 103 ? -12.972 1.838 6.341 1.00 52.41 103 ASP A N 1
ATOM 775 C CA . ASP A 1 103 ? -13.253 2.594 7.576 1.00 52.41 103 ASP A CA 1
ATOM 776 C C . ASP A 1 103 ? -14.757 2.907 7.763 1.00 52.41 103 ASP A C 1
ATOM 778 O O . ASP A 1 103 ? -15.168 3.441 8.788 1.00 52.41 103 ASP A O 1
ATOM 782 N N . VAL A 1 104 ? -15.606 2.562 6.781 1.00 43.84 104 VAL A N 1
ATOM 783 C CA . VAL A 1 104 ? -17.023 2.973 6.718 1.00 43.84 104 VAL A CA 1
ATOM 784 C C . VAL A 1 104 ? -18.014 1.837 7.038 1.00 43.84 104 VAL A C 1
ATOM 786 O O . VAL A 1 104 ? -19.093 1.773 6.451 1.00 43.84 104 VAL A O 1
ATOM 789 N N . CYS A 1 105 ? -17.692 0.913 7.948 1.00 39.19 105 CYS A N 1
ATOM 790 C CA . CYS A 1 105 ? -18.631 -0.140 8.382 1.00 39.19 105 CYS A CA 1
ATOM 791 C C . CYS A 1 105 ? -18.778 -0.226 9.901 1.00 39.19 105 CYS A C 1
ATOM 793 O O . CYS A 1 105 ? -17.748 -0.412 10.585 1.00 39.19 105 CYS A O 1
#

Secondary structure (DSSP, 8-state):
-HHHHHHHHTTHHHHTTSS-----HHHHHHHHHHHHHSS-TTT---EEEEETTEEEETTSSEEEEE-TTS-EEEEEEETTEEEE-S--BSSHHHHHHHHHHTT--

pLDDT: mean 72.52, std 16.35, range [37.88, 91.44]